Protein AF-A0A434SLK8-F1 (afdb_monomer_lite)

Sequence (76 aa):
MSTNEAEIEKEIQAKGLNAPRLTPQMIDDQIIGEYVVRASDAFTGAPSHDALKCLTLCVLVLRNGYTVTGESACAS

Radius of gyration: 19.22 Å; chains: 1; bounding 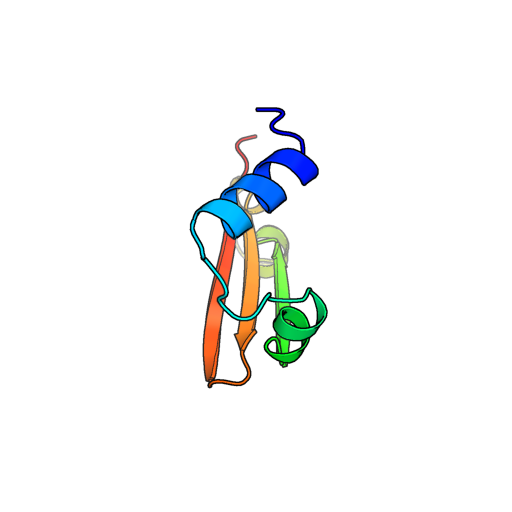box: 39×19×49 Å

Structure (mmCIF, N/CA/C/O backbone):
data_AF-A0A434SLK8-F1
#
_entry.id   AF-A0A434SLK8-F1
#
loop_
_atom_site.group_PDB
_atom_site.id
_atom_site.type_symbol
_atom_site.label_atom_id
_atom_site.label_alt_id
_atom_site.label_comp_id
_atom_site.label_asym_id
_atom_site.label_entity_id
_atom_site.label_seq_id
_atom_site.pdbx_PDB_ins_code
_atom_site.Cartn_x
_atom_site.Cartn_y
_atom_site.Cartn_z
_atom_site.occupancy
_atom_site.B_iso_or_equiv
_atom_site.auth_seq_id
_atom_site.auth_comp_id
_atom_site.auth_asym_id
_atom_site.auth_atom_id
_atom_site.pdbx_PDB_model_num
ATOM 1 N N . MET A 1 1 ? 8.267 10.039 23.562 1.00 46.09 1 MET A N 1
ATOM 2 C CA . MET A 1 1 ? 6.857 9.668 23.780 1.00 46.09 1 MET A CA 1
ATOM 3 C C . MET A 1 1 ? 6.831 8.287 24.395 1.00 46.09 1 MET A C 1
ATOM 5 O O . MET A 1 1 ? 7.417 7.383 23.823 1.00 46.09 1 MET A O 1
ATOM 9 N N . SER A 1 2 ? 6.226 8.156 25.568 1.00 49.94 2 SER A N 1
ATOM 10 C CA . SER A 1 2 ? 5.891 6.875 26.193 1.00 49.94 2 SER A CA 1
ATOM 11 C C . SER A 1 2 ? 4.666 7.127 27.067 1.00 49.94 2 SER A C 1
ATOM 13 O O . SER A 1 2 ? 4.729 7.045 28.290 1.00 49.94 2 SER A O 1
ATOM 15 N N . THR A 1 3 ? 3.571 7.540 26.437 1.00 58.09 3 THR A N 1
ATOM 16 C CA . THR A 1 3 ? 2.260 7.420 27.070 1.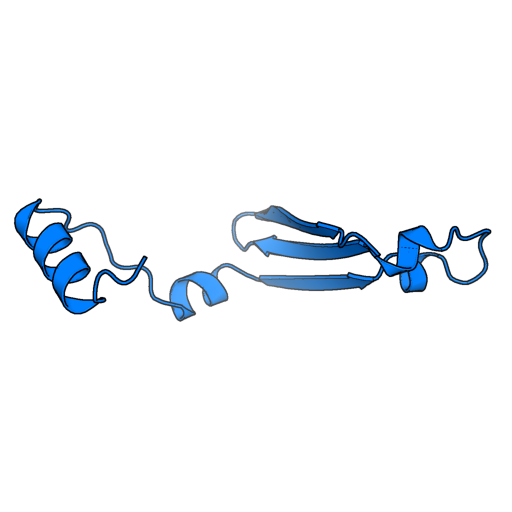00 58.09 3 THR A CA 1
ATOM 17 C C . THR A 1 3 ? 1.907 5.942 26.972 1.00 58.09 3 THR A C 1
ATOM 19 O O . THR A 1 3 ? 1.920 5.385 25.874 1.00 58.09 3 THR A O 1
ATOM 22 N N . ASN A 1 4 ? 1.715 5.283 28.110 1.00 85.75 4 ASN A N 1
ATOM 23 C CA . ASN A 1 4 ? 1.373 3.863 28.147 1.00 85.75 4 ASN A CA 1
ATOM 24 C C . ASN A 1 4 ? 0.012 3.672 27.445 1.00 85.75 4 ASN A C 1
ATOM 26 O O . ASN A 1 4 ? -0.890 4.484 27.652 1.00 85.75 4 ASN A O 1
ATOM 30 N N . GLU A 1 5 ? -0.158 2.629 26.626 1.00 83.69 5 GLU A N 1
ATOM 31 C CA . GLU A 1 5 ? -1.413 2.341 25.902 1.00 83.69 5 GLU A CA 1
ATOM 32 C C . GLU A 1 5 ? -2.641 2.371 26.832 1.00 83.69 5 GLU A C 1
ATOM 34 O O . GLU A 1 5 ? -3.709 2.852 26.455 1.00 83.69 5 GLU A O 1
ATOM 39 N N . ALA A 1 6 ? -2.463 1.948 28.087 1.00 84.44 6 ALA A N 1
ATOM 40 C CA . ALA A 1 6 ? -3.499 1.984 29.115 1.00 84.44 6 ALA A CA 1
ATOM 41 C C . ALA A 1 6 ? -3.942 3.409 29.513 1.00 84.44 6 ALA A C 1
ATOM 43 O O . ALA A 1 6 ? -5.118 3.636 29.798 1.00 84.44 6 ALA A O 1
ATOM 44 N N . GLU A 1 7 ? -3.024 4.379 29.545 1.00 90.19 7 GLU A N 1
ATOM 45 C CA . GLU A 1 7 ? -3.345 5.778 29.864 1.00 90.19 7 GLU A CA 1
ATOM 46 C C . GLU A 1 7 ? -4.109 6.441 28.717 1.00 90.19 7 GLU A C 1
ATOM 48 O O . GLU A 1 7 ? -5.093 7.143 28.960 1.00 90.19 7 GLU A O 1
ATOM 53 N N . ILE A 1 8 ? -3.707 6.152 27.476 1.00 86.25 8 ILE A N 1
ATOM 54 C CA . ILE A 1 8 ? -4.391 6.625 26.267 1.00 86.25 8 ILE A CA 1
ATOM 55 C C . ILE A 1 8 ? -5.820 6.074 26.226 1.00 86.25 8 ILE A C 1
ATOM 57 O O . ILE A 1 8 ? -6.767 6.826 26.004 1.00 86.25 8 ILE A O 1
ATOM 61 N N . GLU A 1 9 ? -6.002 4.779 26.493 1.00 83.75 9 GLU A N 1
ATOM 62 C CA . GLU A 1 9 ? -7.327 4.155 26.502 1.00 83.75 9 GLU A CA 1
ATOM 63 C C . GLU A 1 9 ? -8.247 4.785 27.557 1.00 83.75 9 GLU A C 1
ATOM 65 O O . GLU A 1 9 ? -9.408 5.096 27.278 1.00 83.75 9 GLU A O 1
ATOM 70 N N . LYS A 1 10 ? -7.714 5.060 28.751 1.00 87.81 10 LYS A N 1
ATOM 71 C CA . LYS A 1 10 ? -8.458 5.743 29.813 1.00 87.81 10 LYS A CA 1
ATOM 72 C C . LYS A 1 10 ? -8.871 7.160 29.404 1.00 87.81 10 LYS A C 1
ATOM 74 O O . LYS A 1 10 ? -9.986 7.580 29.711 1.00 87.81 10 LYS A O 1
ATOM 79 N N . GLU A 1 11 ? -8.005 7.894 28.706 1.00 89.94 11 GLU A N 1
ATOM 80 C CA . GLU A 1 11 ? -8.306 9.239 28.205 1.00 89.94 11 GLU A CA 1
ATOM 81 C C . GLU A 1 11 ? -9.390 9.221 27.113 1.00 89.94 11 GLU A C 1
ATOM 83 O O . GLU A 1 11 ? -10.305 10.047 27.143 1.00 89.94 11 GLU A O 1
ATOM 88 N N . ILE A 1 12 ? -9.337 8.258 26.186 1.00 87.81 12 ILE A N 1
ATOM 89 C CA . ILE A 1 12 ? -10.354 8.072 25.135 1.00 87.81 12 ILE A CA 1
ATOM 90 C C . ILE A 1 12 ? -11.729 7.815 25.764 1.00 87.81 12 ILE A C 1
ATOM 92 O O . ILE A 1 12 ? -12.716 8.454 25.385 1.00 87.81 12 ILE A O 1
ATOM 96 N N . GLN A 1 13 ? -11.787 6.934 26.768 1.00 85.94 13 GLN A N 1
ATOM 97 C CA . GLN A 1 13 ? -13.018 6.639 27.504 1.00 85.94 13 GLN A CA 1
ATOM 98 C C . GLN A 1 13 ? -13.528 7.856 28.285 1.00 85.94 13 GLN A C 1
ATOM 100 O O . GLN A 1 13 ? -14.716 8.169 28.216 1.00 85.94 13 GLN A O 1
ATOM 105 N N . ALA A 1 14 ? -12.644 8.585 28.977 1.00 91.00 14 ALA A N 1
ATOM 106 C CA . ALA A 1 14 ? -13.005 9.787 29.732 1.00 91.00 14 ALA A CA 1
ATOM 107 C C . ALA A 1 14 ? -13.579 10.899 28.839 1.00 91.00 14 ALA A C 1
ATOM 109 O O . ALA A 1 14 ? -14.475 11.631 29.257 1.00 91.00 14 ALA A O 1
ATOM 110 N N . LYS A 1 15 ? -13.095 11.008 27.597 1.00 90.19 15 LYS A N 1
ATOM 111 C CA . LYS A 1 15 ? -13.610 11.952 26.597 1.00 90.19 15 LYS A CA 1
ATOM 112 C C . LYS A 1 15 ? -14.918 11.498 25.936 1.00 90.19 15 LYS A C 1
ATOM 114 O O . LYS A 1 15 ? -15.448 12.231 25.106 1.00 90.19 15 LYS A O 1
ATOM 119 N N . GLY A 1 16 ? -15.438 10.312 26.267 1.00 86.75 16 GLY A N 1
ATOM 120 C CA . GLY A 1 16 ? -16.654 9.763 25.659 1.00 86.75 16 GLY A CA 1
ATOM 121 C C . GLY A 1 16 ? -16.500 9.437 24.169 1.00 86.75 16 GLY A C 1
ATOM 122 O O . GLY A 1 16 ? -17.495 9.365 23.451 1.00 86.75 16 GLY A O 1
ATOM 123 N N . LEU A 1 17 ? -15.265 9.253 23.689 1.00 84.00 17 LEU A N 1
ATOM 124 C CA . LEU A 1 17 ? -14.968 8.952 22.289 1.00 84.00 17 LEU A CA 1
ATOM 125 C C . LEU A 1 17 ? -15.232 7.462 22.023 1.00 84.00 17 LEU A C 1
ATOM 127 O O . LEU A 1 17 ? -14.334 6.625 22.067 1.00 84.00 17 LEU A O 1
ATOM 131 N N . ASN A 1 18 ? -16.497 7.130 21.775 1.00 75.38 18 ASN A N 1
ATOM 132 C CA . ASN A 1 18 ? -17.013 5.767 21.611 1.00 75.38 18 ASN A CA 1
ATOM 133 C C . ASN A 1 18 ? -17.159 5.329 20.142 1.00 75.38 18 ASN A C 1
ATOM 135 O O . ASN A 1 18 ? -17.948 4.430 19.843 1.00 75.38 18 ASN A O 1
ATOM 139 N N . ALA A 1 19 ? -16.428 5.966 19.222 1.00 81.31 19 ALA A N 1
ATOM 140 C CA . ALA A 1 19 ? -16.428 5.567 17.820 1.00 81.31 19 ALA A CA 1
ATOM 141 C C . ALA A 1 19 ? -16.060 4.073 17.682 1.00 81.31 19 ALA A C 1
ATOM 143 O O . ALA A 1 19 ? -15.243 3.577 18.470 1.00 81.31 19 ALA A O 1
ATOM 144 N N . PRO A 1 20 ? -16.634 3.347 16.699 1.00 83.50 20 PRO A N 1
ATOM 145 C CA . PRO A 1 20 ? -16.283 1.955 16.449 1.00 83.50 20 PRO A CA 1
ATOM 146 C C . PRO A 1 20 ? -14.768 1.786 16.357 1.00 83.50 20 PRO A C 1
ATOM 148 O O . PRO A 1 20 ? -14.098 2.478 15.587 1.00 83.50 20 PRO A O 1
ATOM 151 N N . ARG A 1 21 ? -14.219 0.881 17.169 1.00 84.06 21 ARG A N 1
ATOM 152 C CA . ARG A 1 21 ? -12.786 0.594 17.149 1.00 84.06 21 ARG A CA 1
ATOM 153 C C . ARG A 1 21 ? -12.451 -0.137 15.856 1.00 84.06 21 ARG A C 1
ATOM 155 O O . ARG A 1 21 ? -13.083 -1.139 15.531 1.00 84.06 21 ARG A O 1
ATOM 162 N N . LEU A 1 22 ? -11.449 0.366 15.143 1.00 87.81 22 LEU A N 1
ATOM 163 C CA . LEU A 1 22 ? -10.862 -0.348 14.019 1.00 87.81 22 LEU A CA 1
ATOM 164 C C . LEU A 1 22 ? -10.023 -1.502 14.562 1.00 87.81 22 LEU A C 1
ATOM 166 O O . LEU A 1 22 ? -9.190 -1.314 15.447 1.00 87.81 22 LEU A O 1
ATOM 170 N N . THR A 1 23 ? -10.253 -2.694 14.026 1.00 89.56 23 THR A N 1
ATOM 171 C CA . THR A 1 23 ? -9.351 -3.833 14.216 1.00 89.56 23 THR A CA 1
ATOM 172 C C . THR A 1 23 ? -8.398 -3.913 13.021 1.00 89.56 23 THR A C 1
ATOM 174 O O . THR A 1 23 ? -8.770 -3.462 11.936 1.00 89.56 23 THR A O 1
ATOM 177 N N . PRO A 1 24 ? -7.200 -4.503 13.167 1.00 92.06 24 PRO A N 1
ATOM 178 C CA . PRO A 1 24 ? -6.318 -4.749 12.025 1.00 92.06 24 PRO A CA 1
ATOM 179 C C . PRO A 1 24 ? -7.025 -5.500 10.886 1.00 92.06 24 PRO A C 1
ATOM 181 O O . PRO A 1 24 ? -6.966 -5.065 9.743 1.00 92.06 24 PRO A O 1
ATOM 184 N N . GLN A 1 25 ? -7.833 -6.516 11.216 1.00 94.00 25 GLN A N 1
ATOM 185 C CA . GLN A 1 25 ? -8.614 -7.268 10.229 1.00 94.00 25 GLN A CA 1
ATOM 186 C C . GLN A 1 25 ? -9.564 -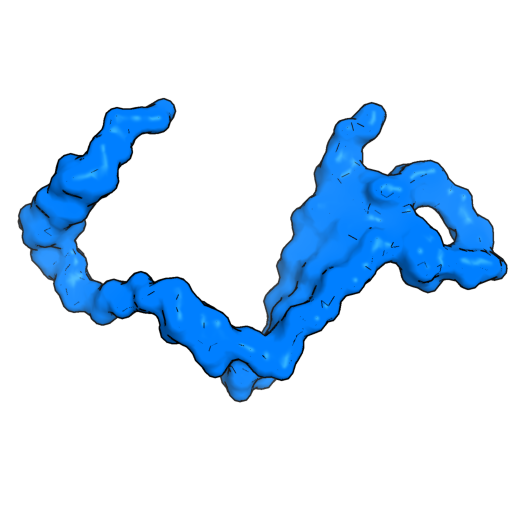6.378 9.414 1.00 94.00 25 GLN A C 1
ATOM 188 O O . GLN A 1 25 ? -9.700 -6.564 8.211 1.00 94.00 25 GLN A O 1
ATOM 193 N N . MET A 1 26 ? -10.200 -5.378 10.041 1.00 95.00 26 MET A N 1
ATOM 194 C CA . MET A 1 26 ? -11.064 -4.438 9.316 1.00 95.00 26 MET A CA 1
ATOM 195 C C . MET A 1 26 ? -10.296 -3.629 8.268 1.00 95.00 26 MET A C 1
ATOM 197 O O . MET A 1 26 ? -10.899 -3.232 7.274 1.00 95.00 26 MET A O 1
ATOM 201 N N . ILE A 1 27 ? -9.008 -3.359 8.491 1.00 93.62 27 ILE A N 1
ATOM 202 C CA . ILE A 1 27 ? -8.139 -2.675 7.527 1.00 93.62 27 ILE A CA 1
ATOM 203 C C . ILE A 1 27 ? -7.782 -3.644 6.398 1.00 93.62 27 ILE A C 1
ATOM 205 O O . ILE A 1 27 ? -7.980 -3.303 5.231 1.00 93.62 27 ILE A O 1
ATOM 209 N N . ASP A 1 28 ? -7.350 -4.858 6.744 1.00 96.00 28 ASP A N 1
ATOM 210 C CA . ASP A 1 28 ? -6.984 -5.899 5.777 1.00 96.00 28 ASP A CA 1
ATOM 211 C C . ASP A 1 28 ? -8.156 -6.234 4.839 1.00 96.00 28 ASP A C 1
ATOM 213 O O . ASP A 1 28 ? -7.985 -6.310 3.625 1.00 96.00 28 ASP A O 1
ATOM 217 N N . ASP A 1 29 ? -9.382 -6.310 5.364 1.00 97.31 29 ASP A N 1
ATOM 218 C CA . ASP A 1 29 ? -10.596 -6.592 4.585 1.00 97.31 29 ASP A CA 1
ATOM 219 C C . ASP A 1 29 ? -10.924 -5.513 3.528 1.00 97.31 29 ASP A C 1
ATOM 221 O O . ASP A 1 29 ? -11.682 -5.776 2.575 1.00 97.31 29 ASP A O 1
ATOM 225 N N . GLN A 1 30 ? 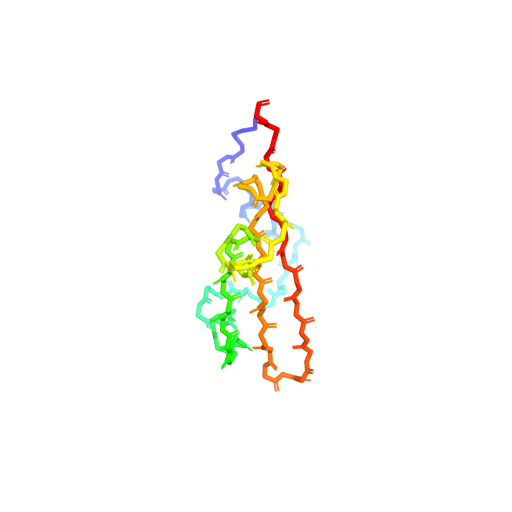-10.395 -4.292 3.695 1.00 97.44 30 GLN A N 1
ATOM 226 C CA . GLN A 1 30 ? -10.522 -3.219 2.705 1.00 97.44 30 GLN A CA 1
ATOM 227 C C . GLN A 1 30 ? -9.485 -3.315 1.587 1.00 97.44 30 GLN A C 1
ATOM 229 O O . GLN A 1 30 ? -9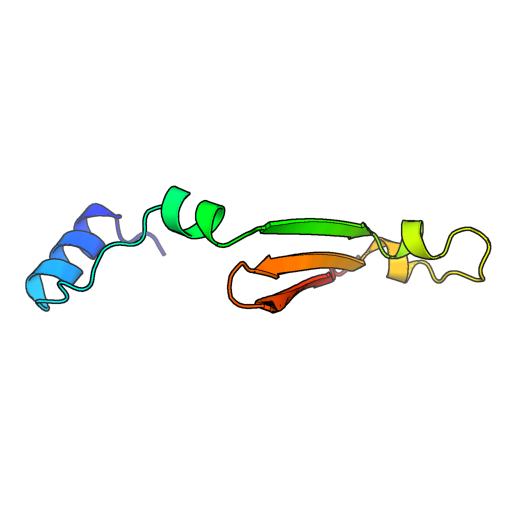.752 -2.793 0.503 1.00 97.44 30 GLN A O 1
ATOM 234 N N . ILE A 1 31 ? -8.340 -3.960 1.810 1.00 97.94 31 ILE A N 1
ATOM 235 C CA . ILE A 1 31 ? -7.255 -4.064 0.832 1.00 97.94 31 ILE A CA 1
ATOM 236 C C . ILE A 1 31 ? -7.527 -5.275 -0.064 1.00 97.94 31 ILE A C 1
ATOM 238 O O . ILE A 1 31 ? -7.501 -6.420 0.371 1.00 97.94 31 ILE A O 1
ATOM 242 N N . ILE A 1 32 ? -7.808 -5.026 -1.344 1.00 98.31 32 ILE A N 1
ATOM 243 C CA . ILE A 1 32 ? -8.061 -6.082 -2.341 1.00 98.31 32 ILE A CA 1
ATOM 244 C C . ILE A 1 32 ? -6.858 -6.335 -3.257 1.00 98.31 32 ILE A C 1
ATOM 246 O O . ILE A 1 32 ? -6.891 -7.243 -4.084 1.00 98.31 32 ILE A O 1
ATOM 250 N N . GLY A 1 33 ? -5.801 -5.537 -3.122 1.00 97.88 33 GLY A N 1
ATOM 251 C CA . GLY A 1 33 ? -4.533 -5.749 -3.800 1.00 97.88 33 GLY A CA 1
ATOM 252 C C . GLY A 1 33 ? -3.431 -4.914 -3.168 1.00 97.88 33 GLY A C 1
ATOM 253 O O . GLY A 1 33 ? -3.656 -3.757 -2.820 1.00 97.88 33 GLY A O 1
ATOM 254 N N . GLU A 1 34 ? -2.249 -5.504 -3.053 1.00 97.75 34 GLU A N 1
ATOM 255 C CA . GLU A 1 34 ? -1.033 -4.861 -2.571 1.00 97.75 34 GLU A CA 1
ATOM 256 C C . GLU A 1 34 ? 0.083 -5.117 -3.583 1.00 97.75 34 GLU A C 1
ATOM 258 O O . GLU A 1 34 ? 0.370 -6.262 -3.937 1.00 97.75 34 GLU A O 1
ATOM 263 N N . TYR A 1 35 ? 0.694 -4.040 -4.070 1.00 97.62 35 TYR A N 1
ATOM 264 C CA . TYR A 1 35 ? 1.749 -4.095 -5.074 1.00 97.62 35 TYR A CA 1
ATOM 265 C C . TYR A 1 35 ? 2.921 -3.251 -4.609 1.00 97.62 35 TYR A C 1
ATOM 267 O O . TYR A 1 35 ? 2.802 -2.035 -4.482 1.00 97.62 35 TYR A O 1
ATOM 275 N N . VAL A 1 36 ? 4.062 -3.893 -4.385 1.00 96.69 36 VAL A N 1
ATOM 276 C CA . VAL A 1 36 ? 5.281 -3.224 -3.933 1.00 96.69 36 VAL A CA 1
ATOM 277 C C . VAL A 1 36 ? 6.355 -3.382 -4.992 1.00 96.69 36 VAL A C 1
ATOM 279 O O . VAL A 1 36 ? 6.596 -4.483 -5.486 1.00 96.69 36 VAL A O 1
ATOM 282 N N . VAL A 1 37 ? 7.009 -2.279 -5.339 1.00 96.19 37 VAL A N 1
ATOM 283 C CA . VAL A 1 37 ? 8.101 -2.271 -6.307 1.00 96.19 37 VAL A CA 1
ATOM 284 C C . VAL A 1 37 ? 9.205 -1.330 -5.852 1.00 96.19 37 VAL A C 1
ATOM 286 O O . VAL A 1 37 ? 8.962 -0.187 -5.458 1.00 96.19 37 VAL A O 1
ATOM 289 N N . ARG A 1 38 ? 10.448 -1.804 -5.922 1.00 94.44 38 ARG A N 1
ATOM 290 C CA . ARG A 1 38 ? 11.610 -0.929 -5.817 1.00 94.44 38 ARG A CA 1
ATOM 291 C C . ARG A 1 38 ? 11.833 -0.283 -7.173 1.00 94.44 38 ARG A C 1
ATOM 293 O O . ARG A 1 38 ? 11.853 -0.981 -8.186 1.00 94.44 38 ARG A O 1
ATOM 300 N N . ALA A 1 39 ? 12.023 1.032 -7.213 1.00 93.50 39 ALA A N 1
ATOM 301 C CA . ALA A 1 39 ? 12.148 1.731 -8.486 1.00 93.50 39 ALA A CA 1
ATOM 302 C C . ALA A 1 39 ? 13.300 1.161 -9.334 1.00 93.50 39 ALA A C 1
ATOM 304 O O . ALA A 1 39 ? 13.120 0.948 -10.526 1.00 93.50 39 ALA A O 1
ATOM 305 N N . SER A 1 40 ? 14.438 0.798 -8.730 1.00 92.75 40 SER A N 1
ATOM 306 C CA . SER A 1 40 ? 15.546 0.136 -9.442 1.00 92.75 40 SER A CA 1
ATOM 307 C C . SER A 1 40 ? 15.141 -1.119 -10.222 1.00 92.75 40 SER A C 1
ATOM 309 O O . SER A 1 40 ? 15.694 -1.367 -11.291 1.00 92.75 40 SER A O 1
ATOM 311 N N . ASP A 1 41 ? 14.175 -1.883 -9.715 1.00 93.00 41 ASP A N 1
ATOM 312 C CA . ASP A 1 41 ? 13.752 -3.154 -10.306 1.00 93.00 41 ASP A CA 1
ATOM 313 C C . ASP A 1 41 ? 12.743 -2.924 -11.442 1.00 93.00 41 ASP A C 1
ATOM 315 O O . ASP A 1 41 ? 12.654 -3.720 -12.372 1.00 93.00 41 ASP A O 1
ATOM 319 N N . ALA A 1 42 ? 12.018 -1.801 -11.415 1.00 92.19 42 ALA A N 1
ATOM 320 C CA . ALA A 1 42 ? 11.070 -1.414 -12.462 1.00 92.19 42 ALA A CA 1
ATOM 321 C C . ALA A 1 42 ? 11.749 -0.883 -13.739 1.00 92.19 42 ALA A C 1
ATOM 323 O O . ALA A 1 42 ? 11.142 -0.897 -14.808 1.00 92.19 42 ALA A O 1
ATOM 324 N N . PHE A 1 43 ? 12.995 -0.409 -13.641 1.00 90.12 43 PHE A N 1
ATOM 325 C CA . PHE A 1 43 ? 13.733 0.207 -14.753 1.00 90.12 43 PHE A CA 1
ATOM 326 C C . PHE A 1 43 ? 14.849 -0.692 -15.318 1.00 90.12 43 PHE A C 1
ATOM 328 O O . PHE A 1 43 ? 15.803 -0.199 -15.923 1.00 90.12 43 PHE A O 1
ATOM 335 N N . THR A 1 44 ? 14.753 -2.018 -15.161 1.00 86.69 44 THR A N 1
ATOM 336 C CA . THR A 1 44 ? 15.739 -2.951 -15.733 1.00 86.69 44 THR A CA 1
ATOM 337 C C . THR A 1 44 ? 15.823 -2.811 -17.257 1.00 86.69 44 THR A C 1
ATOM 339 O O . THR A 1 44 ? 14.813 -2.928 -17.949 1.00 86.69 44 THR A O 1
ATOM 342 N N . GLY A 1 45 ? 17.026 -2.593 -17.794 1.00 86.06 45 GLY A N 1
ATOM 343 C CA . GLY A 1 45 ? 17.248 -2.434 -19.240 1.00 86.06 45 GLY A CA 1
ATOM 344 C C . GLY A 1 45 ? 17.047 -1.011 -19.776 1.00 86.06 45 GLY A C 1
ATOM 345 O O . GLY A 1 45 ? 17.229 -0.789 -20.971 1.00 86.06 45 GLY A O 1
ATOM 346 N N . ALA A 1 46 ? 16.732 -0.044 -18.911 1.00 88.50 46 ALA A N 1
ATOM 347 C CA . ALA A 1 46 ? 16.738 1.383 -19.222 1.00 88.50 46 ALA A CA 1
ATOM 348 C C . ALA A 1 46 ? 17.920 2.088 -18.521 1.00 88.50 46 ALA A C 1
ATOM 350 O O . ALA A 1 46 ? 18.443 1.572 -17.530 1.00 88.50 46 ALA A O 1
ATOM 351 N N . PRO A 1 47 ? 18.357 3.274 -18.989 1.00 88.12 47 PRO A N 1
ATOM 352 C CA . PRO A 1 47 ? 19.283 4.109 -18.228 1.00 88.12 47 PRO A CA 1
ATOM 353 C C . PRO A 1 47 ? 18.712 4.415 -16.833 1.00 88.12 47 PRO A C 1
ATOM 355 O O . PRO A 1 47 ? 17.642 5.009 -16.715 1.00 88.12 47 PRO A O 1
ATOM 358 N N . SER A 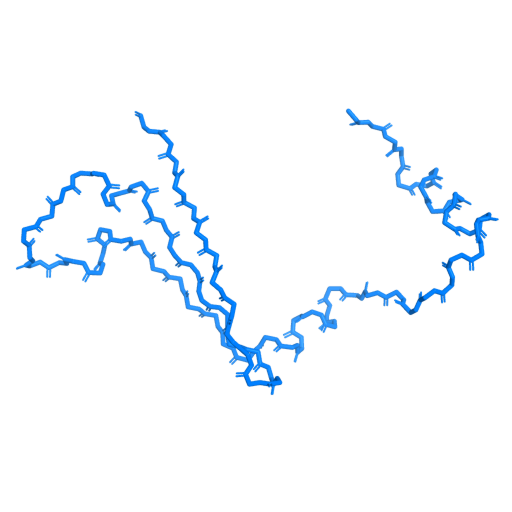1 48 ? 19.419 4.006 -15.777 1.00 88.88 48 SER A N 1
ATOM 359 C CA . SER A 1 48 ? 18.966 4.123 -14.385 1.00 88.88 48 SER A CA 1
ATOM 360 C C . SER A 1 48 ? 19.926 4.975 -13.554 1.00 88.88 48 SER A C 1
ATOM 362 O O . SER A 1 48 ? 21.140 4.802 -13.654 1.00 88.88 48 SER A O 1
ATOM 364 N N . HIS A 1 49 ? 19.397 5.839 -12.688 1.00 91.12 49 HIS A N 1
ATOM 365 C CA . HIS A 1 49 ? 20.189 6.590 -11.708 1.00 91.12 49 HIS A CA 1
ATOM 366 C C . HIS A 1 49 ? 20.263 5.829 -10.375 1.00 91.12 49 HIS A C 1
ATOM 368 O O . HIS A 1 49 ? 19.274 5.219 -9.967 1.00 91.12 49 HIS A O 1
ATOM 374 N N . ASP A 1 50 ? 21.384 5.911 -9.647 1.00 90.12 50 ASP A N 1
ATOM 375 C CA . ASP A 1 50 ? 21.560 5.203 -8.364 1.00 90.12 50 ASP A CA 1
ATOM 376 C C . ASP A 1 50 ? 20.510 5.583 -7.308 1.00 90.12 50 ASP A C 1
ATOM 378 O O . ASP A 1 50 ? 20.120 4.751 -6.490 1.00 90.12 50 ASP A O 1
ATOM 382 N N . ALA A 1 51 ? 19.971 6.802 -7.388 1.00 91.06 51 ALA A N 1
ATOM 383 C CA . ALA A 1 51 ? 18.864 7.263 -6.546 1.00 91.06 51 ALA A CA 1
ATOM 384 C C . ALA A 1 51 ? 17.616 6.357 -6.616 1.00 91.06 51 ALA A C 1
ATOM 386 O O . ALA A 1 51 ? 16.876 6.271 -5.640 1.00 91.06 51 ALA A O 1
ATOM 387 N N . LEU A 1 52 ? 17.398 5.626 -7.719 1.00 91.75 52 LEU A N 1
ATOM 388 C CA . LEU A 1 52 ? 16.273 4.690 -7.852 1.00 91.75 52 LEU A CA 1
ATOM 389 C C . LEU A 1 52 ? 16.380 3.499 -6.890 1.00 91.75 52 LEU A C 1
ATOM 391 O O . LEU A 1 52 ? 15.372 2.873 -6.571 1.00 91.75 52 LEU A O 1
ATOM 395 N N . LYS A 1 53 ? 17.577 3.199 -6.371 1.00 90.62 53 LYS A N 1
ATOM 396 C CA . LYS A 1 53 ? 17.735 2.208 -5.302 1.00 90.62 53 LYS A CA 1
ATOM 397 C C . LYS A 1 53 ? 17.118 2.698 -3.993 1.00 90.62 53 LYS A C 1
ATOM 399 O O . LYS A 1 53 ? 16.816 1.861 -3.159 1.00 90.62 53 LYS A O 1
ATOM 404 N N . CYS A 1 54 ? 16.920 3.995 -3.787 1.00 94.00 54 CYS A N 1
ATOM 405 C CA . CYS A 1 54 ? 16.411 4.531 -2.523 1.00 94.00 54 CYS A CA 1
ATOM 406 C C . CYS A 1 54 ? 14.889 4.700 -2.499 1.00 94.00 54 CYS A C 1
ATOM 408 O O . CYS A 1 54 ? 14.342 5.032 -1.453 1.00 94.00 54 CYS A O 1
ATOM 410 N N . LEU A 1 55 ? 14.214 4.465 -3.630 1.00 94.06 55 LEU A N 1
ATOM 411 C CA . LEU A 1 55 ? 12.772 4.631 -3.768 1.00 94.06 55 LEU A CA 1
ATOM 412 C C . LEU A 1 55 ? 12.063 3.274 -3.822 1.00 94.06 55 LEU A C 1
ATOM 414 O O . LEU A 1 55 ? 12.315 2.460 -4.713 1.00 94.06 55 LEU A O 1
ATOM 418 N N . THR A 1 56 ? 11.136 3.062 -2.893 1.00 95.69 56 THR A N 1
ATOM 419 C CA . THR A 1 56 ? 10.164 1.961 -2.921 1.00 95.69 56 THR A CA 1
ATOM 420 C C . THR A 1 56 ? 8.761 2.540 -2.993 1.00 95.69 56 THR A C 1
ATOM 422 O O . THR A 1 56 ? 8.419 3.433 -2.219 1.00 95.69 56 THR A O 1
ATOM 425 N N . LEU A 1 57 ? 7.957 2.029 -3.920 1.00 96.38 57 LEU A N 1
ATOM 426 C CA . LEU A 1 57 ? 6.559 2.398 -4.094 1.00 96.38 57 LEU A CA 1
ATOM 427 C C . LEU A 1 57 ? 5.676 1.225 -3.673 1.00 96.38 57 LEU A C 1
ATOM 429 O O . LEU A 1 57 ? 5.930 0.086 -4.063 1.00 96.38 57 LEU A O 1
ATOM 433 N N . CYS A 1 58 ? 4.639 1.517 -2.897 1.00 97.44 58 CYS A N 1
ATOM 434 C CA . CYS A 1 58 ? 3.558 0.597 -2.572 1.00 97.44 58 CYS A CA 1
ATOM 435 C C . CYS A 1 58 ? 2.247 1.164 -3.115 1.00 97.44 58 CYS A C 1
ATOM 437 O O . CYS A 1 58 ? 1.938 2.338 -2.914 1.00 97.44 58 CYS A O 1
ATOM 439 N N . VAL A 1 59 ? 1.474 0.333 -3.802 1.00 98.00 59 VAL A N 1
ATOM 440 C CA . VAL A 1 59 ? 0.130 0.658 -4.267 1.00 98.00 59 VAL A CA 1
ATOM 441 C C . VAL A 1 59 ? -0.844 -0.311 -3.621 1.00 98.00 59 VAL A C 1
ATOM 443 O O . VAL A 1 59 ? -0.767 -1.520 -3.845 1.00 98.00 59 VAL A O 1
ATOM 446 N N . LEU A 1 60 ? -1.784 0.230 -2.852 1.00 98.44 60 LEU A N 1
ATOM 447 C CA . LEU A 1 60 ? -2.921 -0.513 -2.331 1.00 98.44 60 LEU A CA 1
ATOM 448 C C . LEU A 1 60 ? -4.142 -0.225 -3.197 1.00 98.44 60 LEU A C 1
ATOM 450 O O . LEU A 1 60 ? -4.493 0.933 -3.432 1.00 98.44 60 LEU A O 1
ATOM 454 N N . VAL A 1 61 ? -4.811 -1.280 -3.646 1.00 98.38 61 VAL A N 1
ATOM 455 C CA . VAL A 1 61 ? -6.124 -1.195 -4.286 1.00 98.38 61 VAL A CA 1
ATOM 456 C C . VAL A 1 61 ? -7.163 -1.525 -3.228 1.00 98.38 61 VAL A C 1
ATOM 458 O O . VAL A 1 61 ? -7.115 -2.595 -2.621 1.00 98.38 61 VAL A O 1
ATOM 461 N N . LEU A 1 62 ? -8.093 -0.605 -2.991 1.00 98.38 62 LEU A N 1
ATOM 462 C CA . LEU A 1 62 ? -9.114 -0.747 -1.963 1.00 98.38 62 LEU A CA 1
ATOM 463 C C . LEU A 1 62 ? -10.446 -1.212 -2.558 1.00 98.38 62 LEU A C 1
ATOM 465 O O . LEU A 1 62 ? -10.805 -0.879 -3.688 1.00 98.38 62 LEU A O 1
ATOM 469 N N . ARG A 1 63 ? -11.224 -1.952 -1.763 1.00 98.00 63 ARG A N 1
ATOM 470 C CA . ARG A 1 63 ? -12.539 -2.500 -2.140 1.00 98.00 63 ARG A CA 1
ATOM 471 C C . ARG A 1 63 ? -13.524 -1.439 -2.632 1.00 98.00 63 ARG A C 1
ATOM 473 O O . ARG A 1 63 ? -14.384 -1.725 -3.458 1.00 98.00 63 ARG A O 1
ATOM 480 N N . ASN A 1 64 ? -13.410 -0.221 -2.116 1.00 96.62 64 ASN A N 1
ATOM 481 C CA . ASN A 1 64 ? -14.253 0.917 -2.478 1.00 96.62 64 ASN A CA 1
ATOM 482 C C . ASN A 1 64 ? -13.840 1.594 -3.804 1.00 96.62 64 ASN A C 1
ATOM 484 O O . ASN A 1 64 ? -14.386 2.642 -4.138 1.00 96.62 64 ASN A O 1
ATOM 488 N N . GLY A 1 65 ? -12.893 1.014 -4.548 1.00 96.44 65 GLY A N 1
ATOM 489 C CA . GLY A 1 65 ? -12.445 1.504 -5.851 1.00 96.44 65 GLY A CA 1
ATOM 490 C C . GLY A 1 65 ? -11.364 2.584 -5.788 1.00 96.44 65 GLY A C 1
ATOM 491 O O . GLY A 1 65 ? -10.919 3.044 -6.837 1.00 96.44 65 GLY A O 1
ATOM 492 N N . TYR A 1 66 ? -10.918 2.984 -4.593 1.00 97.81 66 TYR A N 1
ATOM 493 C CA . TYR A 1 66 ? -9.793 3.905 -4.443 1.00 97.81 66 TYR A CA 1
ATOM 494 C C . TYR A 1 66 ? -8.450 3.175 -4.522 1.00 97.81 66 TYR A C 1
ATOM 496 O O . TYR A 1 66 ? -8.316 2.020 -4.117 1.00 97.81 66 TYR A O 1
ATOM 504 N N . THR A 1 67 ? -7.433 3.892 -4.990 1.00 97.81 67 THR A N 1
ATOM 505 C CA . THR A 1 67 ? -6.032 3.469 -4.937 1.00 97.81 67 THR A CA 1
ATOM 506 C C . THR A 1 67 ? -5.260 4.373 -3.991 1.00 97.81 67 THR A C 1
ATOM 508 O O . THR A 1 67 ? -5.353 5.597 -4.098 1.00 97.81 67 THR A O 1
ATOM 511 N N . VAL A 1 68 ? -4.479 3.779 -3.096 1.00 97.31 68 VAL A N 1
ATOM 512 C CA . VAL A 1 68 ? -3.586 4.495 -2.182 1.00 97.31 68 VAL A CA 1
ATOM 513 C C . VAL A 1 68 ? -2.150 4.230 -2.603 1.00 97.31 68 VAL A C 1
ATOM 515 O O . VAL A 1 68 ? -1.772 3.083 -2.830 1.00 97.31 68 VAL A O 1
ATOM 518 N N . THR A 1 69 ? -1.350 5.286 -2.693 1.00 97.19 69 THR A N 1
ATOM 519 C CA . THR A 1 69 ? 0.079 5.203 -2.997 1.00 97.19 69 THR A CA 1
ATOM 520 C C . THR A 1 69 ? 0.888 5.557 -1.759 1.00 97.19 69 THR A C 1
ATOM 522 O O . THR A 1 69 ? 0.703 6.629 -1.183 1.00 97.19 69 THR A O 1
ATOM 525 N N . GLY A 1 70 ? 1.787 4.665 -1.361 1.00 95.81 70 GLY A N 1
ATOM 526 C CA . GLY A 1 70 ? 2.820 4.914 -0.367 1.00 95.81 70 GLY A CA 1
ATOM 527 C C . GLY A 1 70 ? 4.188 4.974 -1.035 1.00 95.81 70 GLY A C 1
ATOM 528 O O . GLY A 1 70 ? 4.493 4.172 -1.917 1.00 95.81 70 GLY A O 1
ATOM 529 N N . GLU A 1 71 ? 5.024 5.905 -0.595 1.00 95.00 71 GLU A N 1
ATOM 530 C CA . GLU A 1 71 ? 6.401 6.041 -1.060 1.00 95.00 71 GLU A CA 1
ATOM 531 C C . GLU A 1 71 ? 7.359 6.024 0.127 1.00 95.00 71 GLU A C 1
ATOM 533 O O . GLU A 1 71 ? 7.122 6.642 1.165 1.00 95.00 71 GLU A O 1
ATOM 538 N N . SER A 1 72 ? 8.453 5.289 -0.026 1.00 92.50 72 SER A N 1
ATOM 539 C CA . SER A 1 72 ? 9.583 5.334 0.889 1.00 92.50 72 SER A CA 1
ATOM 540 C C . SER A 1 72 ? 10.806 5.751 0.092 1.00 92.50 72 SER A C 1
ATOM 542 O O . SER A 1 72 ? 11.291 4.991 -0.746 1.00 92.50 72 SER A O 1
ATOM 544 N N . ALA A 1 73 ? 11.258 6.980 0.335 1.00 87.06 73 ALA A N 1
ATOM 545 C CA . ALA A 1 73 ? 12.473 7.547 -0.229 1.00 87.06 73 ALA A CA 1
ATOM 546 C C . ALA A 1 73 ? 13.467 7.788 0.913 1.00 87.06 73 ALA A C 1
ATOM 548 O O . ALA A 1 73 ? 13.347 8.766 1.652 1.00 87.06 73 ALA A O 1
ATOM 549 N N . CYS A 1 74 ? 14.418 6.874 1.109 1.00 80.25 74 CYS A N 1
ATOM 550 C CA . CYS A 1 74 ? 15.471 7.073 2.104 1.00 80.25 74 CYS A CA 1
ATOM 551 C C . CYS A 1 74 ? 16.588 7.971 1.552 1.00 80.25 74 CYS A C 1
ATOM 553 O O . CYS A 1 74 ? 16.891 7.952 0.360 1.00 80.25 74 CYS A O 1
ATOM 555 N N . ALA A 1 75 ? 17.213 8.764 2.424 1.00 71.25 75 ALA A N 1
ATOM 556 C CA . ALA A 1 75 ? 18.487 9.396 2.103 1.00 71.25 75 ALA A CA 1
ATOM 557 C C . ALA A 1 75 ? 19.604 8.357 2.284 1.00 71.25 75 ALA A C 1
ATOM 559 O O . ALA A 1 75 ? 19.629 7.662 3.303 1.00 71.25 75 ALA A O 1
ATOM 560 N N . SER A 1 76 ? 20.488 8.243 1.292 1.00 60.38 76 SER A N 1
ATOM 561 C CA . SER A 1 76 ? 21.687 7.392 1.321 1.00 60.38 76 SER A CA 1
ATOM 562 C C . SER A 1 76 ? 22.935 8.194 1.641 1.00 60.38 76 SER A C 1
ATOM 564 O O . SER A 1 76 ? 23.085 9.255 0.990 1.00 60.38 76 SER A O 1
#

Foldseek 3Di:
DCPDPVNVVVVCVVVVVPPDDDDPVNVVLFFPDKDKDQQVVVQPPHDDDPQSNQKMWIWTQTPVRDIDIDIGGDDD

pLDDT: mean 89.53, std 10.27, range [46.09, 98.44]

Secondary structure (DSSP, 8-state):
----HHHHHHHHHHTT--PPPPPHHHHHTTEEEEEEEEHHHHTTTS---GGGGGEEEEEEEETTS-EEEEEEE---